Protein AF-A0A2N3Y463-F1 (afdb_monomer)

Secondary structure (DSSP, 8-state):
-PPPP-HHHHHHHHHHHHH--SHHHHHHHHHHHHHHHTSSSSS---SHHHHHHHHHHHHHHHHTT-HHHHHHHHHHHHHHHTSS-HHHHHHHTT------SSSS--

Organism: Saccharopolyspora spinosa (NCBI:txid60894)

Radius of gyration: 14.1 Å; Cα contacts (8 Å, |Δi|>4): 119; chains: 1; bounding box: 31×40×34 Å

Sequence (106 aa):
MTRPADWSLELQLEQVEQEAVHPDVKASIMDAIRYMHSGRSQKRRGGRELVRLLEIARLRASEEVEWHVVRLVQDSLDYLNGSFLKLDFEERYHIHQERYSSDLIT

Structure (mmCIF, N/CA/C/O backbone):
data_AF-A0A2N3Y463-F1
#
_entry.id   AF-A0A2N3Y463-F1
#
loop_
_atom_site.group_PDB
_atom_site.id
_atom_site.type_symbol
_atom_site.label_atom_id
_atom_site.label_alt_id
_atom_site.label_comp_id
_atom_site.label_asym_id
_atom_site.label_entity_id
_atom_site.label_seq_id
_atom_site.pdbx_PDB_ins_code
_atom_site.Cartn_x
_atom_site.Cartn_y
_atom_site.Cartn_z
_atom_site.occupancy
_atom_site.B_iso_or_equiv
_atom_site.auth_seq_id
_atom_site.auth_comp_id
_atom_site.auth_asym_id
_atom_site.auth_atom_id
_atom_site.pdbx_PDB_model_num
ATOM 1 N N . MET A 1 1 ? 7.341 11.569 -8.795 1.00 57.81 1 MET A N 1
ATOM 2 C CA . MET A 1 1 ? 7.186 10.501 -9.811 1.00 57.81 1 MET A CA 1
ATOM 3 C C . MET A 1 1 ? 6.799 9.239 -9.063 1.00 57.81 1 MET A C 1
ATOM 5 O O . MET A 1 1 ? 7.447 8.971 -8.066 1.00 57.81 1 MET A O 1
ATOM 9 N N . THR A 1 2 ? 5.756 8.517 -9.476 1.00 68.31 2 THR A N 1
ATOM 10 C CA . THR A 1 2 ? 5.360 7.258 -8.821 1.00 68.31 2 THR A CA 1
ATOM 11 C C . THR A 1 2 ? 6.046 6.075 -9.498 1.00 68.31 2 THR A C 1
ATOM 13 O O . THR A 1 2 ? 6.115 6.007 -10.728 1.00 68.31 2 THR A O 1
ATOM 16 N N . ARG A 1 3 ? 6.591 5.159 -8.697 1.00 78.44 3 ARG A N 1
ATOM 17 C CA . ARG A 1 3 ? 7.235 3.927 -9.155 1.00 78.44 3 ARG A CA 1
ATOM 18 C C . ARG A 1 3 ? 6.191 3.011 -9.818 1.00 78.44 3 ARG A C 1
ATOM 20 O O . ARG A 1 3 ? 5.029 3.007 -9.402 1.00 78.44 3 ARG A O 1
ATOM 27 N N . PRO A 1 4 ? 6.556 2.232 -10.853 1.00 82.38 4 PRO A N 1
ATOM 28 C CA . PRO A 1 4 ? 5.706 1.135 -11.301 1.00 82.38 4 PRO A CA 1
ATOM 29 C C . PRO A 1 4 ? 5.510 0.118 -10.172 1.00 82.38 4 PRO A C 1
ATOM 31 O O . PRO A 1 4 ? 6.420 -0.117 -9.379 1.00 82.38 4 PRO A O 1
ATOM 34 N N . ALA A 1 5 ? 4.331 -0.499 -10.135 1.00 88.06 5 ALA A N 1
ATOM 35 C CA . ALA A 1 5 ? 4.074 -1.617 -9.243 1.00 88.06 5 ALA A CA 1
ATOM 36 C C . ALA A 1 5 ? 4.959 -2.811 -9.630 1.00 88.06 5 ALA A C 1
ATOM 38 O O . ALA A 1 5 ? 5.251 -3.025 -10.811 1.00 88.06 5 ALA A O 1
ATOM 39 N N . ASP A 1 6 ? 5.380 -3.592 -8.643 1.00 90.25 6 ASP A N 1
ATOM 40 C CA . ASP A 1 6 ? 6.208 -4.773 -8.842 1.00 90.25 6 ASP A CA 1
ATOM 41 C C . ASP A 1 6 ? 5.784 -5.925 -7.925 1.00 90.25 6 ASP A C 1
ATOM 43 O O . ASP A 1 6 ? 4.813 -5.824 -7.180 1.00 90.25 6 ASP A O 1
ATOM 47 N N . TRP A 1 7 ? 6.471 -7.058 -8.069 1.00 90.06 7 TRP A N 1
ATOM 48 C CA . TRP A 1 7 ? 6.168 -8.289 -7.339 1.00 90.06 7 TRP A CA 1
ATOM 49 C C . TRP A 1 7 ? 6.267 -8.111 -5.819 1.00 90.06 7 TRP A C 1
ATOM 51 O O . TRP A 1 7 ? 5.439 -8.634 -5.085 1.00 90.06 7 TRP A O 1
ATOM 61 N N . SER A 1 8 ? 7.244 -7.335 -5.350 1.00 91.69 8 SER A N 1
ATOM 62 C CA . SER A 1 8 ? 7.469 -7.109 -3.922 1.00 91.69 8 SER A CA 1
ATOM 63 C C . SER A 1 8 ? 6.285 -6.364 -3.299 1.00 91.69 8 SER A C 1
ATOM 65 O O . SER A 1 8 ? 5.790 -6.765 -2.251 1.00 91.69 8 SER A O 1
ATOM 67 N N . LEU A 1 9 ? 5.775 -5.330 -3.978 1.00 94.19 9 LEU A N 1
ATOM 68 C CA . LEU A 1 9 ? 4.565 -4.632 -3.539 1.00 94.19 9 LEU A CA 1
ATOM 69 C C . LEU A 1 9 ? 3.339 -5.555 -3.501 1.00 94.19 9 LEU A C 1
ATOM 71 O O . LEU A 1 9 ? 2.528 -5.443 -2.594 1.00 94.19 9 LEU A O 1
ATOM 75 N N . GLU A 1 10 ? 3.198 -6.453 -4.475 1.00 94.38 10 GLU A N 1
ATOM 76 C CA . GLU A 1 10 ? 2.070 -7.390 -4.510 1.00 94.38 10 GLU A CA 1
ATOM 77 C C . GLU A 1 10 ? 2.062 -8.325 -3.308 1.00 94.38 10 GLU A C 1
ATOM 79 O O . GLU A 1 10 ? 1.068 -8.367 -2.593 1.00 94.38 10 GLU A O 1
ATOM 84 N N . LEU A 1 11 ? 3.183 -9.005 -3.054 1.00 93.62 11 LEU A N 1
ATOM 85 C CA . LEU A 1 11 ? 3.308 -9.921 -1.921 1.00 93.62 11 LEU A CA 1
ATOM 86 C C . LEU A 1 11 ? 3.045 -9.220 -0.590 1.00 93.62 11 LEU A C 1
ATOM 88 O O . LEU A 1 11 ? 2.371 -9.766 0.280 1.00 93.62 11 LEU A O 1
ATOM 92 N N . GLN A 1 12 ? 3.554 -7.995 -0.440 1.00 95.56 12 GLN A N 1
ATOM 93 C CA . GLN A 1 12 ? 3.286 -7.217 0.759 1.00 95.56 12 GLN A CA 1
ATOM 94 C C . GLN A 1 12 ? 1.788 -6.929 0.901 1.00 95.56 12 GLN A C 1
ATOM 96 O O . GLN A 1 12 ? 1.241 -7.141 1.975 1.00 95.56 12 GLN A O 1
ATOM 101 N N . LEU A 1 13 ? 1.104 -6.503 -0.165 1.00 96.81 13 LEU A N 1
ATOM 102 C CA . LEU A 1 13 ? -0.330 -6.205 -0.105 1.00 96.81 13 LEU A CA 1
ATOM 103 C C . LEU A 1 13 ? -1.186 -7.454 0.140 1.00 96.81 13 LEU A C 1
ATOM 105 O O . LEU A 1 13 ? -2.199 -7.357 0.830 1.00 96.81 13 LEU A O 1
ATOM 109 N N . GLU A 1 14 ? -0.782 -8.617 -0.372 1.00 96.19 14 GLU A N 1
ATOM 110 C CA . GLU A 1 14 ? -1.419 -9.900 -0.054 1.00 96.19 14 GLU A CA 1
ATOM 111 C C . GLU A 1 14 ? -1.291 -10.232 1.436 1.00 96.19 14 GLU A C 1
ATOM 113 O O . GLU A 1 14 ? -2.272 -10.629 2.063 1.00 96.19 14 GLU A O 1
ATOM 118 N N . GLN A 1 15 ? -0.120 -10.001 2.035 1.00 95.62 15 GLN A N 1
ATOM 119 C CA . GLN A 1 15 ? 0.058 -10.157 3.478 1.00 95.62 15 GLN A CA 1
ATOM 120 C C . GLN A 1 15 ? -0.805 -9.157 4.267 1.00 95.62 15 GLN A C 1
ATOM 122 O O . GLN A 1 15 ? -1.467 -9.537 5.231 1.00 95.62 15 GLN A O 1
ATOM 127 N N . VAL A 1 16 ? -0.863 -7.893 3.839 1.00 96.94 16 VAL A N 1
ATOM 128 C CA . VAL A 1 16 ? -1.694 -6.870 4.497 1.00 96.94 16 VAL A CA 1
ATOM 129 C C . VAL A 1 16 ? -3.182 -7.223 4.440 1.00 96.94 16 VAL A C 1
ATOM 131 O O . VAL A 1 16 ? -3.901 -6.999 5.411 1.00 96.94 16 VAL A O 1
ATOM 134 N N . GLU A 1 17 ? -3.662 -7.799 3.335 1.00 97.81 17 GLU A N 1
ATOM 135 C CA . GLU A 1 17 ? -5.044 -8.285 3.235 1.00 97.81 17 GLU A CA 1
ATOM 136 C C . GLU A 1 17 ? -5.330 -9.412 4.236 1.00 97.81 17 GLU A C 1
ATOM 138 O O . GLU A 1 17 ? -6.392 -9.417 4.868 1.00 97.81 17 GLU A O 1
ATOM 143 N N . GLN A 1 18 ? -4.380 -10.330 4.431 1.00 96.56 18 GLN A N 1
ATOM 144 C CA . GLN A 1 18 ? -4.509 -11.415 5.406 1.00 96.56 18 GLN A CA 1
ATOM 145 C C . GLN A 1 18 ? -4.575 -10.892 6.844 1.00 96.56 18 GLN A C 1
ATOM 147 O O . GLN A 1 18 ? -5.339 -11.427 7.649 1.00 96.56 18 GLN A O 1
ATOM 152 N N . GLU A 1 19 ? -3.815 -9.841 7.151 1.00 96.12 19 GLU A N 1
ATOM 153 C CA . GLU A 1 19 ? -3.778 -9.209 8.473 1.00 96.12 19 GLU A CA 1
ATOM 154 C C . GLU A 1 19 ? -4.991 -8.318 8.763 1.00 96.12 19 GLU A C 1
ATOM 156 O O . GLU A 1 19 ? -5.349 -8.138 9.928 1.00 96.12 19 GLU A O 1
ATOM 161 N N . ALA A 1 20 ? -5.644 -7.786 7.727 1.00 97.75 20 ALA A N 1
ATOM 162 C CA . ALA A 1 20 ? -6.854 -6.995 7.891 1.00 97.75 20 ALA A CA 1
ATOM 163 C C . ALA A 1 20 ? -7.993 -7.845 8.470 1.00 97.75 20 ALA A C 1
ATOM 165 O O . ALA A 1 20 ? -8.243 -8.968 8.023 1.00 97.75 20 ALA A O 1
ATOM 166 N N . VAL A 1 21 ? -8.713 -7.306 9.452 1.00 97.75 21 VAL A N 1
ATOM 167 C CA . VAL A 1 21 ? -9.814 -8.003 10.135 1.00 97.75 21 VAL A CA 1
ATOM 168 C C . VAL A 1 21 ? -11.162 -7.597 9.549 1.00 97.75 21 VAL A C 1
ATOM 170 O O . VAL A 1 21 ? -12.021 -8.455 9.323 1.00 97.75 21 VAL A O 1
ATOM 173 N N . HIS A 1 22 ? -11.360 -6.306 9.281 1.00 98.31 22 HIS A N 1
ATOM 174 C CA . HIS A 1 22 ? -12.634 -5.781 8.819 1.00 98.31 22 HIS A CA 1
ATOM 175 C C . HIS A 1 22 ? -12.852 -6.082 7.323 1.00 98.31 22 HIS A C 1
ATOM 177 O O . HIS A 1 22 ? -11.967 -5.821 6.497 1.00 98.31 22 HIS A O 1
ATOM 183 N N . PRO A 1 23 ? -14.036 -6.589 6.923 1.00 97.88 23 PRO A N 1
ATOM 184 C CA . PRO A 1 23 ? -14.317 -6.949 5.531 1.00 97.88 23 PRO A CA 1
ATOM 185 C C . PRO A 1 23 ? -14.130 -5.800 4.534 1.00 97.88 23 PRO A C 1
ATOM 187 O O . PRO A 1 23 ? -13.626 -6.025 3.435 1.00 97.88 23 PRO A O 1
ATOM 190 N N . ASP A 1 24 ? -14.486 -4.570 4.912 1.00 97.56 24 ASP A N 1
ATOM 191 C CA . ASP A 1 24 ? -14.349 -3.413 4.017 1.00 97.56 24 ASP A CA 1
ATOM 192 C C . ASP A 1 24 ? -12.884 -3.003 3.821 1.00 97.56 24 ASP A C 1
ATOM 194 O O . ASP A 1 24 ? -12.493 -2.573 2.732 1.00 97.56 24 ASP A O 1
ATOM 198 N N . VAL A 1 25 ? -12.049 -3.193 4.848 1.00 98.44 25 VAL A N 1
ATOM 199 C CA . VAL A 1 25 ? -10.604 -2.964 4.759 1.00 98.44 25 VAL A CA 1
ATOM 200 C C . VAL A 1 25 ? -9.995 -4.001 3.816 1.00 98.44 25 VAL A C 1
ATOM 202 O O . VAL A 1 25 ? -9.346 -3.620 2.839 1.00 98.44 25 VAL A O 1
ATOM 205 N N . LYS A 1 26 ? -10.314 -5.290 4.001 1.00 98.56 26 LYS A N 1
ATOM 206 C CA . LYS A 1 26 ? -9.917 -6.370 3.078 1.00 98.56 26 LYS A CA 1
ATOM 207 C C . LYS A 1 26 ? -10.331 -6.088 1.634 1.00 98.56 26 LYS A C 1
ATOM 209 O O . LYS A 1 26 ? -9.508 -6.173 0.724 1.00 98.56 26 LYS A O 1
ATOM 214 N N . ALA A 1 27 ? -11.594 -5.715 1.416 1.00 98.31 27 ALA A N 1
ATOM 215 C CA . ALA A 1 27 ? -12.119 -5.422 0.084 1.00 98.31 27 ALA A CA 1
ATOM 216 C C . ALA A 1 27 ? -11.348 -4.276 -0.589 1.00 98.31 27 ALA A C 1
ATOM 218 O O . ALA A 1 27 ? -10.973 -4.384 -1.756 1.00 98.31 27 ALA A O 1
ATOM 219 N N . SER A 1 28 ? -11.043 -3.214 0.160 1.00 98.38 28 SER A N 1
ATOM 220 C CA . SER A 1 28 ? -10.290 -2.074 -0.366 1.00 98.38 28 SER A CA 1
ATOM 221 C C . SER A 1 28 ? -8.838 -2.416 -0.740 1.00 98.38 28 SER A C 1
ATOM 223 O O . SER A 1 28 ? -8.341 -1.937 -1.761 1.00 98.38 28 SER A O 1
ATOM 225 N N . ILE A 1 29 ? -8.170 -3.289 0.025 1.00 98.50 29 ILE A N 1
ATOM 226 C CA . ILE A 1 29 ? -6.826 -3.795 -0.304 1.00 98.50 29 ILE A CA 1
ATOM 227 C C . ILE A 1 29 ? -6.893 -4.696 -1.546 1.00 98.50 29 ILE A C 1
ATOM 229 O O . ILE A 1 29 ? -6.096 -4.548 -2.475 1.00 98.50 29 ILE A O 1
ATOM 233 N N . MET A 1 30 ? -7.894 -5.578 -1.612 1.00 98.25 30 MET A N 1
ATOM 234 C CA . MET A 1 30 ? -8.128 -6.468 -2.750 1.00 98.25 30 MET A CA 1
ATOM 235 C C . MET A 1 30 ? -8.373 -5.697 -4.055 1.00 98.25 30 MET A C 1
ATOM 237 O O . MET A 1 30 ? -7.914 -6.116 -5.119 1.00 98.25 30 MET A O 1
ATOM 241 N N . ASP A 1 31 ? -9.051 -4.551 -4.004 1.00 98.31 31 ASP A N 1
ATOM 242 C CA . ASP A 1 31 ? -9.243 -3.695 -5.177 1.00 98.31 31 ASP A CA 1
ATOM 243 C C . ASP A 1 31 ? -7.917 -3.124 -5.708 1.00 98.31 31 ASP A C 1
ATOM 245 O O . ASP A 1 31 ? -7.721 -3.056 -6.927 1.00 98.31 31 ASP A O 1
ATOM 249 N N . ALA A 1 32 ? -6.968 -2.785 -4.827 1.00 97.75 32 ALA A N 1
ATOM 250 C CA . ALA A 1 32 ? -5.621 -2.375 -5.229 1.00 97.75 32 ALA A CA 1
ATOM 251 C C . ALA A 1 32 ? -4.851 -3.526 -5.906 1.00 97.75 32 ALA A C 1
ATOM 253 O O . ALA A 1 32 ? -4.265 -3.324 -6.976 1.00 97.75 32 ALA A O 1
ATOM 254 N N . ILE A 1 33 ? -4.918 -4.740 -5.347 1.00 97.00 33 ILE A N 1
ATOM 255 C CA . ILE A 1 33 ? -4.298 -5.949 -5.921 1.00 97.00 33 ILE A CA 1
ATOM 256 C C . ILE A 1 33 ? -4.893 -6.254 -7.306 1.00 97.00 33 ILE A C 1
ATOM 258 O O . ILE A 1 33 ? -4.170 -6.383 -8.297 1.00 97.00 33 ILE A O 1
ATOM 262 N N . ARG A 1 34 ? -6.225 -6.260 -7.430 1.00 96.44 34 ARG A N 1
ATOM 263 C CA . ARG A 1 34 ? -6.914 -6.459 -8.718 1.00 96.44 34 ARG A CA 1
ATOM 264 C C . ARG A 1 34 ? -6.535 -5.398 -9.742 1.00 96.44 34 ARG A C 1
ATOM 266 O O . ARG A 1 34 ? -6.345 -5.711 -10.919 1.00 96.44 34 ARG A O 1
ATOM 273 N N . TYR A 1 35 ? -6.405 -4.141 -9.318 1.00 95.62 35 TYR A N 1
ATOM 274 C CA . TYR A 1 35 ? -5.933 -3.083 -10.202 1.00 95.62 35 TYR A CA 1
ATOM 275 C C . TYR A 1 35 ? -4.520 -3.381 -10.713 1.00 95.62 35 TYR A C 1
ATOM 277 O O . TYR A 1 35 ? -4.297 -3.255 -11.922 1.00 95.62 35 TYR A O 1
ATOM 285 N N . MET A 1 36 ? -3.599 -3.828 -9.850 1.00 94.06 36 MET A N 1
ATOM 286 C CA . MET A 1 36 ? -2.246 -4.233 -10.251 1.00 94.06 36 MET A CA 1
ATOM 287 C C . MET A 1 36 ? 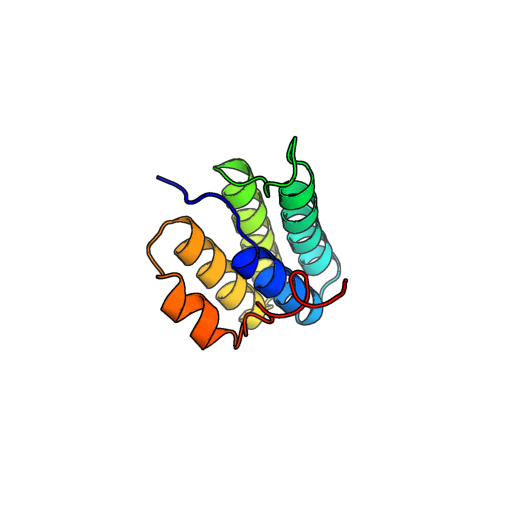-2.265 -5.344 -11.303 1.00 94.06 36 MET A C 1
ATOM 289 O O . MET A 1 36 ? -1.514 -5.271 -12.279 1.00 94.06 36 MET A O 1
ATOM 293 N N . HIS A 1 37 ? -3.163 -6.320 -11.172 1.00 93.00 37 HIS A N 1
ATOM 294 C CA . HIS A 1 37 ? -3.321 -7.408 -12.145 1.00 93.00 37 HIS A CA 1
ATOM 295 C C . HIS A 1 37 ? -4.043 -7.003 -13.436 1.00 93.00 37 HIS A C 1
ATOM 297 O O . HIS A 1 37 ? -3.893 -7.668 -14.455 1.00 93.00 37 HIS A O 1
ATOM 303 N N . SER A 1 38 ? -4.768 -5.880 -13.454 1.00 90.50 38 SER A N 1
ATOM 304 C CA . SER A 1 38 ? -5.506 -5.399 -14.639 1.00 90.50 38 SER A CA 1
ATOM 305 C C . SER A 1 38 ? -4.628 -4.834 -15.774 1.00 90.50 38 SER A C 1
ATOM 307 O O . SER A 1 38 ? -5.140 -4.289 -16.759 1.00 90.50 38 SER A O 1
ATOM 309 N N . GLY A 1 39 ? -3.301 -4.891 -15.639 1.00 80.00 39 GLY A N 1
ATOM 310 C CA . GLY A 1 39 ? -2.353 -4.396 -16.636 1.00 80.00 39 GLY A CA 1
ATOM 311 C C . GLY A 1 39 ? -2.430 -5.152 -17.967 1.00 80.00 39 GLY A C 1
ATOM 312 O O . GLY A 1 39 ? -2.622 -6.362 -18.014 1.00 80.00 39 GLY A O 1
ATOM 313 N N . ARG A 1 40 ? -2.246 -4.442 -19.090 1.00 69.88 40 ARG A N 1
ATOM 314 C CA . ARG A 1 40 ? -2.027 -5.086 -20.396 1.00 69.88 40 ARG A CA 1
ATOM 315 C C . ARG A 1 40 ? -0.561 -5.542 -20.457 1.00 69.88 40 ARG A C 1
ATOM 317 O O . ARG A 1 40 ? 0.324 -4.690 -20.413 1.00 69.88 40 ARG A O 1
ATOM 324 N N . SER A 1 41 ? -0.318 -6.850 -20.599 1.00 67.88 41 SER A N 1
ATOM 325 C CA . SER A 1 41 ? 0.978 -7.576 -20.526 1.00 67.88 41 SER A CA 1
ATOM 326 C C . SER A 1 41 ? 1.343 -8.122 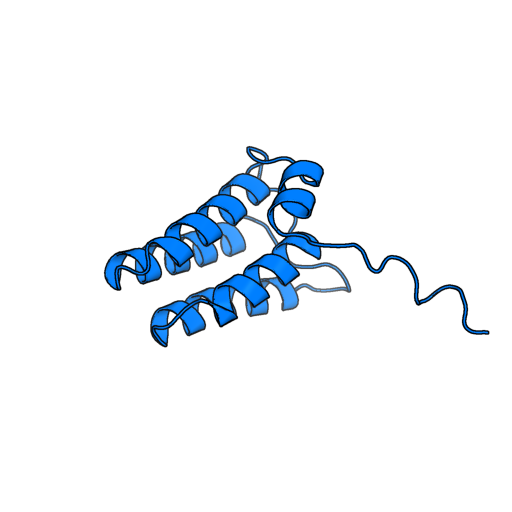-19.137 1.00 67.88 41 SER A C 1
ATOM 328 O O . SER A 1 41 ? 0.716 -7.778 -18.147 1.00 67.88 41 SER A O 1
ATOM 330 N N . GLN A 1 42 ? 2.396 -8.946 -19.072 1.00 67.75 42 GLN A N 1
ATOM 331 C CA . GLN A 1 42 ? 2.990 -9.553 -17.863 1.00 67.75 42 GLN A CA 1
ATOM 332 C C . GLN A 1 42 ? 3.523 -8.532 -16.823 1.00 67.75 42 GLN A C 1
ATOM 334 O O . GLN A 1 42 ? 4.282 -8.883 -15.922 1.00 67.75 42 GLN A O 1
ATOM 339 N N . LYS A 1 43 ? 3.188 -7.243 -16.957 1.00 79.31 43 LYS A N 1
ATOM 340 C CA . LYS A 1 43 ? 3.633 -6.163 -16.073 1.00 79.31 43 LYS A CA 1
ATOM 341 C C . LYS A 1 43 ? 2.480 -5.695 -15.193 1.00 79.31 43 LYS A C 1
ATOM 343 O O . LYS A 1 43 ? 1.415 -5.337 -15.693 1.00 79.31 43 LYS A O 1
ATOM 348 N N . ARG A 1 44 ? 2.744 -5.620 -13.889 1.00 83.62 44 ARG A N 1
ATOM 349 C CA . ARG A 1 44 ? 1.823 -5.068 -12.892 1.00 83.62 44 ARG A CA 1
ATOM 350 C C . ARG A 1 44 ? 1.522 -3.604 -13.181 1.00 83.62 44 ARG A C 1
ATOM 352 O O . ARG A 1 44 ? 2.416 -2.807 -13.479 1.00 83.62 44 ARG A O 1
ATOM 359 N N . ARG A 1 45 ? 0.248 -3.242 -13.083 1.00 89.38 45 ARG A N 1
ATOM 360 C CA . ARG A 1 45 ? -0.228 -1.879 -13.283 1.00 89.38 45 ARG A CA 1
ATOM 361 C C . ARG A 1 45 ? 0.030 -1.050 -12.028 1.00 89.38 45 ARG A C 1
ATOM 363 O O . ARG A 1 45 ? -0.414 -1.392 -10.943 1.00 89.38 45 ARG A O 1
ATOM 370 N N . GLY A 1 46 ? 0.728 0.067 -12.194 1.00 90.44 46 GLY A N 1
ATOM 371 C CA . GLY A 1 46 ? 0.960 1.037 -11.124 1.00 90.44 46 GLY A CA 1
ATOM 372 C C . GLY A 1 46 ? 0.356 2.402 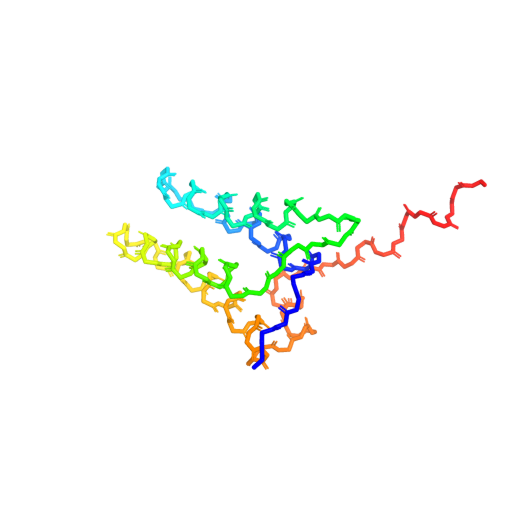-11.436 1.00 90.44 46 GLY A C 1
ATOM 373 O O . GLY A 1 46 ? -0.672 2.525 -12.113 1.00 90.44 46 GLY A O 1
ATOM 374 N N . GLY A 1 47 ? 1.052 3.442 -10.981 1.00 91.31 47 GLY A N 1
ATOM 375 C CA . GLY A 1 47 ? 0.715 4.833 -11.261 1.00 91.31 47 GLY A CA 1
ATOM 376 C C . GLY A 1 47 ? -0.294 5.427 -10.280 1.00 91.31 47 GLY A C 1
ATOM 377 O O . GLY A 1 47 ? -0.590 4.857 -9.235 1.00 91.31 47 GLY A O 1
ATOM 378 N N . ARG A 1 48 ? -0.811 6.613 -10.626 1.00 92.69 48 ARG A N 1
ATOM 379 C CA . ARG A 1 48 ? -1.658 7.427 -9.734 1.00 92.69 48 ARG A CA 1
ATOM 380 C C . ARG A 1 48 ? -2.913 6.711 -9.243 1.00 92.69 48 ARG A C 1
ATOM 382 O O . ARG A 1 48 ? -3.319 6.941 -8.117 1.00 92.69 48 ARG A O 1
ATOM 389 N N . GLU A 1 49 ? -3.505 5.852 -10.066 1.00 94.69 49 GLU A N 1
ATOM 390 C CA . GLU A 1 49 ? -4.713 5.133 -9.657 1.00 94.69 49 GLU A CA 1
ATOM 391 C C . GLU A 1 49 ? -4.418 4.062 -8.601 1.00 94.69 49 GLU A C 1
ATOM 393 O O . GLU A 1 49 ? -5.196 3.921 -7.669 1.00 94.69 49 GLU A O 1
ATOM 398 N N . LEU A 1 50 ? -3.262 3.386 -8.663 1.00 95.88 50 LEU A N 1
ATOM 399 C CA . LEU A 1 50 ? -2.851 2.485 -7.580 1.00 95.88 50 LEU A CA 1
ATOM 400 C C . LEU A 1 50 ? -2.643 3.258 -6.274 1.00 95.88 50 LEU A C 1
ATOM 402 O O . LEU A 1 50 ? -3.118 2.831 -5.229 1.00 95.88 50 LEU A O 1
ATOM 406 N N . VAL A 1 51 ? -1.985 4.419 -6.344 1.00 96.62 51 VAL A N 1
ATOM 407 C CA . VAL A 1 51 ? -1.809 5.301 -5.177 1.00 96.62 51 VAL A CA 1
ATOM 408 C C . VAL A 1 51 ? -3.165 5.696 -4.590 1.00 96.62 51 VAL A C 1
ATOM 410 O O . VAL A 1 51 ? -3.368 5.536 -3.394 1.00 96.62 51 VAL A O 1
ATOM 413 N N . ARG A 1 52 ? -4.121 6.111 -5.431 1.00 97.25 52 ARG A N 1
ATOM 414 C CA . ARG A 1 52 ? -5.481 6.468 -5.002 1.00 97.25 52 ARG A CA 1
ATOM 415 C C . ARG A 1 52 ? -6.196 5.308 -4.299 1.00 97.25 52 ARG A C 1
ATOM 417 O O . ARG A 1 52 ? -6.850 5.521 -3.283 1.00 97.25 52 ARG A O 1
ATOM 424 N N . LEU A 1 53 ? -6.089 4.089 -4.830 1.00 98.38 53 LEU A N 1
ATOM 425 C CA . LEU A 1 53 ? -6.696 2.900 -4.221 1.00 98.38 53 LEU A CA 1
ATOM 426 C C . LEU A 1 53 ? -6.075 2.586 -2.853 1.00 98.38 53 LEU A C 1
ATOM 428 O O . LEU A 1 53 ? -6.801 2.295 -1.906 1.00 98.38 53 LEU A O 1
ATOM 432 N N . LEU A 1 54 ? -4.756 2.722 -2.716 1.00 98.19 54 LEU A N 1
ATOM 433 C CA . LEU A 1 54 ? -4.065 2.529 -1.439 1.00 98.19 54 LEU A CA 1
ATOM 434 C C . LEU A 1 54 ? -4.376 3.637 -0.421 1.00 98.19 54 LEU A C 1
ATOM 436 O O . LEU A 1 54 ? -4.505 3.358 0.767 1.00 98.19 54 LEU A O 1
ATOM 440 N N . GLU A 1 55 ? -4.565 4.883 -0.859 1.00 98.38 55 GLU A N 1
ATOM 441 C CA . GLU A 1 55 ? -5.048 5.966 0.010 1.00 98.38 55 GLU A CA 1
ATOM 442 C C . GLU A 1 55 ? -6.454 5.674 0.551 1.00 98.38 55 GLU A C 1
ATOM 444 O O . GLU A 1 55 ? -6.711 5.899 1.734 1.00 98.38 55 GLU A O 1
ATOM 449 N N . ILE A 1 56 ? -7.340 5.121 -0.286 1.00 98.56 56 ILE A N 1
ATOM 450 C CA . ILE A 1 56 ? -8.674 4.672 0.136 1.00 98.56 56 ILE A CA 1
ATOM 451 C C . ILE A 1 56 ? -8.560 3.530 1.144 1.00 98.56 56 ILE A C 1
ATOM 453 O O . ILE A 1 56 ? -9.191 3.600 2.195 1.00 98.56 56 ILE A O 1
ATOM 457 N N . ALA A 1 57 ? -7.740 2.515 0.865 1.00 98.50 57 ALA A N 1
ATOM 458 C CA . ALA A 1 57 ? -7.550 1.394 1.782 1.00 98.50 57 ALA A CA 1
ATOM 459 C C . ALA A 1 57 ? -7.017 1.849 3.148 1.00 98.50 57 ALA A C 1
ATOM 461 O O . ALA A 1 57 ? -7.519 1.437 4.193 1.00 98.50 57 ALA A O 1
ATOM 462 N N . ARG A 1 58 ? -6.061 2.784 3.151 1.00 98.56 58 ARG A N 1
ATOM 463 C CA . ARG A 1 58 ? -5.531 3.391 4.376 1.00 98.56 58 ARG A CA 1
ATOM 464 C C . ARG A 1 58 ? -6.595 4.178 5.143 1.00 98.56 58 ARG A C 1
ATOM 466 O O . ARG A 1 58 ? -6.627 4.104 6.369 1.00 98.56 58 ARG A O 1
ATOM 473 N N . LEU A 1 59 ? -7.447 4.933 4.445 1.00 98.50 59 LEU A N 1
ATOM 474 C CA . LEU A 1 59 ? -8.557 5.652 5.071 1.00 98.50 59 LEU A CA 1
ATOM 475 C C . LEU A 1 59 ? -9.538 4.675 5.729 1.00 98.50 59 LEU A C 1
ATOM 477 O O . LEU A 1 59 ? -9.846 4.852 6.902 1.00 98.50 59 LEU A O 1
ATOM 481 N N . ARG A 1 60 ? -9.953 3.614 5.023 1.00 98.31 60 ARG A N 1
ATOM 482 C CA . ARG A 1 60 ? -10.842 2.578 5.577 1.00 98.31 60 ARG A CA 1
ATOM 483 C C . ARG A 1 60 ? -10.248 1.905 6.809 1.00 98.31 60 ARG A C 1
ATOM 485 O O . ARG A 1 60 ? -10.919 1.804 7.827 1.00 98.31 60 ARG A O 1
ATOM 492 N N . ALA A 1 61 ? -8.972 1.524 6.756 1.00 98.31 61 ALA A N 1
ATOM 493 C CA . ALA A 1 61 ? -8.285 0.950 7.911 1.00 98.31 61 ALA A CA 1
ATOM 494 C C . ALA A 1 61 ? -8.248 1.919 9.107 1.00 98.31 61 ALA A C 1
ATOM 496 O O . ALA A 1 61 ? -8.362 1.494 10.252 1.00 98.31 61 ALA A O 1
ATOM 497 N N . SER A 1 62 ? -8.116 3.227 8.857 1.00 98.25 62 SER A N 1
ATOM 498 C CA . SER A 1 62 ? -8.164 4.243 9.913 1.00 98.25 62 SER A CA 1
ATOM 499 C C . SER A 1 62 ? -9.562 4.424 10.504 1.00 98.25 62 SER A C 1
ATOM 501 O O . SER A 1 62 ? -9.661 4.684 11.700 1.00 98.25 62 SER A O 1
ATOM 503 N N . GLU A 1 63 ? -10.615 4.344 9.689 1.00 98.31 63 GLU A N 1
ATOM 504 C CA . GLU A 1 63 ? -12.011 4.432 10.143 1.00 98.31 63 GLU A CA 1
ATOM 505 C C . GLU A 1 63 ? -12.362 3.249 11.060 1.00 98.31 63 GLU A C 1
ATOM 507 O O . GLU A 1 63 ? -12.992 3.446 12.096 1.00 98.31 63 GLU A O 1
ATOM 512 N N . GLU A 1 64 ? -11.851 2.059 10.737 1.00 98.12 64 GLU A N 1
ATOM 513 C CA . GLU A 1 64 ? -12.053 0.819 11.501 1.00 98.12 64 GLU A CA 1
ATOM 514 C C . GLU A 1 64 ? -10.998 0.579 12.598 1.00 98.12 64 GLU A C 1
ATOM 516 O O . GLU A 1 64 ? -10.974 -0.469 13.241 1.00 98.12 64 GLU A O 1
ATOM 521 N N . VAL A 1 65 ? -10.128 1.563 12.861 1.00 97.38 65 VAL A N 1
ATOM 522 C CA . VAL A 1 65 ? -9.132 1.529 13.953 1.00 97.38 65 VAL A CA 1
ATOM 523 C C . VAL A 1 65 ? -8.100 0.386 13.798 1.00 97.38 65 VAL A C 1
ATOM 525 O O . VAL A 1 65 ? -7.426 -0.016 14.748 1.00 97.38 65 VAL A O 1
ATOM 528 N N . GLU A 1 66 ? -7.890 -0.101 12.573 1.00 97.94 66 GLU A N 1
ATOM 529 C CA . GLU A 1 66 ? -6.879 -1.106 12.226 1.00 97.94 66 GLU A CA 1
ATOM 530 C C . GLU A 1 66 ? -5.498 -0.458 12.028 1.00 97.94 66 GLU A C 1
ATOM 532 O O . GLU A 1 66 ? -4.912 -0.458 10.944 1.00 97.94 66 GLU A O 1
ATOM 537 N N . TRP A 1 67 ? -4.947 0.130 13.096 1.00 97.38 67 TRP A N 1
ATOM 538 C CA . TRP A 1 67 ? -3.713 0.928 13.032 1.00 97.38 67 TRP A CA 1
ATOM 539 C C . TRP A 1 67 ? -2.498 0.177 12.485 1.00 97.38 67 TRP A C 1
ATOM 541 O O . TRP A 1 67 ? -1.624 0.786 11.862 1.00 97.38 67 TRP A O 1
ATOM 551 N N . HIS A 1 68 ? -2.439 -1.138 12.703 1.00 97.19 68 HIS A N 1
ATOM 552 C CA . HIS A 1 68 ? -1.397 -1.971 12.119 1.00 97.19 68 HIS A 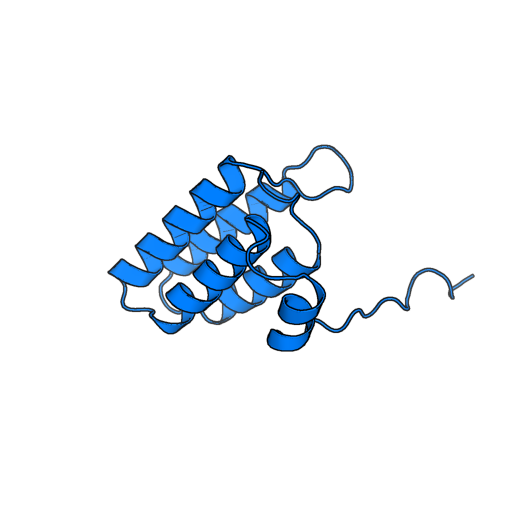CA 1
ATOM 553 C C . HIS A 1 68 ? -1.466 -1.941 10.587 1.00 97.19 68 HIS A C 1
ATOM 555 O O . HIS A 1 68 ? -0.489 -1.572 9.937 1.00 97.19 68 HIS A O 1
ATOM 561 N N . VAL A 1 69 ? -2.652 -2.184 10.025 1.00 97.81 69 VAL A N 1
ATOM 562 C CA . VAL A 1 69 ? -2.918 -2.133 8.583 1.00 97.81 69 VAL A CA 1
ATOM 563 C C . VAL A 1 69 ? -2.664 -0.733 8.023 1.00 97.81 69 VAL A C 1
ATOM 565 O O . VAL A 1 69 ? -2.005 -0.600 6.994 1.00 97.81 69 VAL A O 1
ATOM 568 N N . VAL A 1 70 ? -3.081 0.330 8.725 1.00 98.44 70 VAL A N 1
ATOM 569 C CA . VAL A 1 70 ? -2.780 1.723 8.332 1.00 98.44 70 VAL A CA 1
ATOM 570 C C . VAL A 1 70 ? -1.279 1.923 8.115 1.00 98.44 70 VAL A C 1
ATOM 572 O O . VAL A 1 70 ? -0.874 2.533 7.120 1.00 98.44 70 VAL A O 1
ATOM 575 N N . ARG A 1 71 ? -0.445 1.413 9.032 1.00 97.50 71 ARG A N 1
ATOM 576 C CA . ARG A 1 71 ? 1.011 1.546 8.934 1.00 97.50 71 ARG A CA 1
ATOM 577 C C . ARG A 1 71 ? 1.569 0.768 7.745 1.00 97.50 71 ARG A C 1
ATOM 579 O O . ARG A 1 71 ? 2.394 1.316 7.019 1.00 97.50 71 ARG A O 1
ATOM 586 N N . LEU A 1 72 ? 1.101 -0.457 7.528 1.00 97.25 72 LEU A N 1
ATOM 587 C CA . LEU A 1 72 ? 1.565 -1.310 6.434 1.00 97.25 72 LEU A CA 1
ATOM 588 C C . LEU A 1 72 ? 1.176 -0.765 5.056 1.00 97.25 72 LEU A C 1
ATOM 590 O O . LEU A 1 72 ? 1.989 -0.785 4.134 1.00 97.25 72 LEU A O 1
ATOM 594 N N . VAL A 1 73 ? -0.036 -0.221 4.916 1.00 97.62 73 VAL A N 1
ATOM 595 C CA . VAL A 1 73 ? -0.464 0.447 3.677 1.00 97.62 73 VAL A CA 1
ATOM 596 C C . VAL A 1 73 ? 0.333 1.737 3.453 1.00 97.62 73 VAL A C 1
ATOM 598 O O . VAL A 1 73 ? 0.696 2.045 2.317 1.00 97.62 73 VAL A O 1
ATOM 601 N N . GLN A 1 74 ? 0.665 2.479 4.518 1.00 97.31 74 GLN A N 1
ATOM 602 C CA . GLN A 1 74 ? 1.536 3.654 4.416 1.00 97.31 74 GLN A CA 1
ATOM 603 C C . GLN A 1 74 ? 2.937 3.291 3.909 1.00 97.31 74 GLN A C 1
ATOM 605 O O . GLN A 1 74 ? 3.448 3.976 3.029 1.00 97.31 74 GLN A O 1
ATOM 610 N N . ASP A 1 75 ? 3.539 2.211 4.407 1.00 95.50 75 ASP A N 1
ATOM 611 C CA . ASP A 1 75 ? 4.859 1.768 3.942 1.00 95.50 75 ASP A CA 1
ATOM 612 C C . ASP A 1 75 ? 4.840 1.413 2.434 1.00 95.50 75 ASP A C 1
ATOM 614 O O . ASP A 1 75 ? 5.786 1.720 1.705 1.00 95.50 75 ASP A O 1
ATOM 618 N N . SER A 1 76 ? 3.728 0.867 1.930 1.00 95.81 76 SER A N 1
ATOM 619 C CA . SER A 1 76 ? 3.507 0.629 0.494 1.00 95.81 76 SER A CA 1
ATOM 620 C C . SER A 1 76 ? 3.345 1.909 -0.333 1.00 95.81 76 SER A C 1
ATOM 622 O O . SER A 1 76 ? 3.856 2.000 -1.455 1.00 95.81 76 SER A O 1
ATOM 624 N N . LEU A 1 77 ? 2.691 2.936 0.216 1.00 96.00 77 LEU A N 1
ATOM 625 C CA . LEU A 1 77 ? 2.636 4.269 -0.395 1.00 96.00 77 LEU A CA 1
ATOM 626 C C . LEU A 1 77 ? 4.026 4.922 -0.445 1.00 96.00 77 LEU A C 1
ATOM 628 O O . LEU A 1 77 ? 4.410 5.475 -1.478 1.00 96.00 77 LEU A O 1
ATOM 632 N N . ASP A 1 78 ? 4.799 4.822 0.636 1.00 93.50 78 ASP A N 1
ATOM 633 C CA . ASP A 1 78 ? 6.160 5.360 0.720 1.00 93.50 78 ASP A CA 1
ATOM 634 C 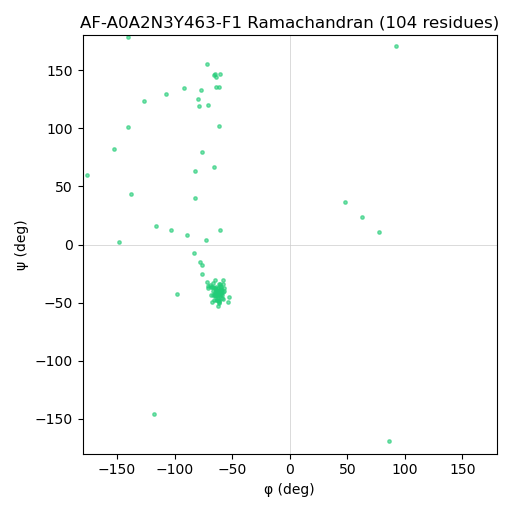C . ASP A 1 78 ? 7.094 4.657 -0.279 1.00 93.50 78 ASP A C 1
ATOM 636 O O . ASP A 1 78 ? 7.892 5.311 -0.961 1.00 93.50 78 ASP A O 1
ATOM 640 N N . TYR A 1 79 ? 6.933 3.341 -0.449 1.00 92.88 79 TYR A N 1
ATOM 641 C CA . TYR A 1 79 ? 7.636 2.556 -1.463 1.00 92.88 79 TYR A 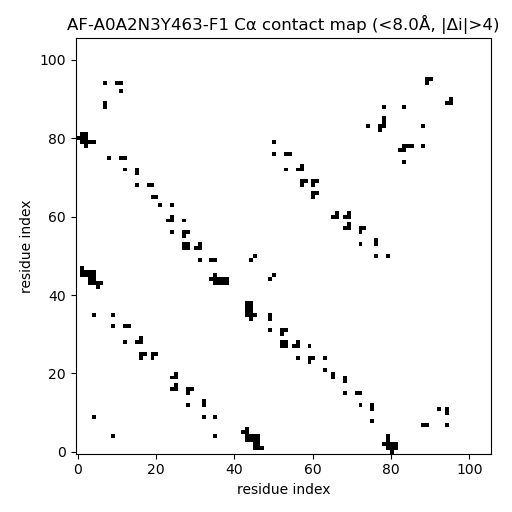CA 1
ATOM 642 C C . TYR A 1 79 ? 7.315 3.020 -2.892 1.00 92.88 79 TYR A C 1
ATOM 644 O O . TYR A 1 79 ? 8.219 3.264 -3.700 1.00 92.88 79 TYR A O 1
ATOM 652 N N . LEU A 1 80 ? 6.031 3.214 -3.208 1.00 92.31 80 LEU A N 1
ATOM 653 C CA . LEU A 1 80 ? 5.596 3.715 -4.516 1.00 92.31 80 LEU A CA 1
ATOM 654 C C . LEU A 1 80 ? 6.060 5.149 -4.792 1.00 92.31 80 LEU A C 1
ATOM 656 O O . LEU A 1 80 ? 6.301 5.503 -5.949 1.00 92.31 80 LEU A O 1
ATOM 660 N N . ASN A 1 81 ? 6.204 5.975 -3.759 1.00 89.62 81 ASN A N 1
ATOM 661 C CA . ASN A 1 81 ? 6.692 7.347 -3.888 1.00 89.62 81 ASN A CA 1
ATOM 662 C C . ASN A 1 81 ? 8.225 7.446 -3.940 1.00 89.62 81 ASN A C 1
ATOM 664 O O . ASN A 1 81 ? 8.756 8.518 -4.232 1.00 89.62 81 ASN A O 1
ATOM 668 N N . GLY A 1 82 ? 8.937 6.337 -3.713 1.00 86.56 82 GLY A N 1
ATOM 669 C CA . GLY A 1 82 ? 10.399 6.298 -3.675 1.00 86.56 82 GLY A CA 1
ATOM 670 C C . GLY A 1 82 ? 10.998 6.842 -2.376 1.00 86.56 82 GLY A C 1
ATOM 671 O O . GLY A 1 82 ? 12.209 7.032 -2.306 1.00 86.56 82 GLY A O 1
ATOM 672 N N . SER A 1 83 ? 10.170 7.079 -1.355 1.00 85.69 83 SER A N 1
ATOM 673 C CA . SER A 1 83 ? 10.602 7.441 -0.000 1.00 85.69 83 SER A CA 1
ATOM 674 C C . SER A 1 83 ? 11.105 6.233 0.788 1.00 85.69 83 SER A C 1
ATOM 676 O O . SER A 1 83 ? 11.771 6.406 1.804 1.00 85.69 83 SER A O 1
ATOM 678 N N . PHE A 1 84 ? 10.814 5.022 0.307 1.00 81.75 84 PHE A N 1
ATOM 679 C CA . PHE A 1 84 ? 11.292 3.774 0.880 1.00 81.75 84 PHE A CA 1
ATOM 680 C C . PHE A 1 84 ? 11.972 2.930 -0.205 1.00 81.75 84 PHE A C 1
ATOM 682 O O . PHE A 1 84 ? 11.405 2.693 -1.279 1.00 81.75 84 PHE A O 1
ATOM 689 N N . LEU A 1 85 ? 13.234 2.551 0.021 1.00 83.69 85 LEU A N 1
ATOM 690 C CA . LEU A 1 85 ? 14.022 1.821 -0.971 1.00 83.69 85 LEU A CA 1
ATOM 691 C C . LEU A 1 85 ? 13.518 0.384 -1.104 1.00 83.69 85 LEU A C 1
ATOM 693 O O . LEU A 1 85 ? 12.941 -0.187 -0.188 1.00 83.69 85 LEU A O 1
ATOM 697 N N . LYS A 1 86 ? 13.764 -0.224 -2.270 1.00 82.06 86 LYS A N 1
ATOM 698 C CA . LYS A 1 86 ? 13.326 -1.603 -2.533 1.00 82.06 86 LYS A CA 1
ATOM 699 C C . LYS A 1 86 ? 13.982 -2.621 -1.616 1.00 82.06 86 LYS A C 1
ATOM 701 O O . LYS A 1 86 ? 13.286 -3.507 -1.147 1.00 82.06 86 LYS A O 1
ATOM 706 N N . LEU A 1 87 ? 15.288 -2.490 -1.394 1.00 80.75 87 LEU A N 1
ATOM 707 C CA . LEU A 1 87 ? 16.015 -3.413 -0.532 1.00 80.75 87 LEU A CA 1
ATOM 708 C C . LEU A 1 87 ? 15.451 -3.350 0.892 1.00 80.75 87 LEU A C 1
ATOM 710 O O . LEU A 1 87 ? 15.031 -4.372 1.413 1.00 80.75 87 LEU A O 1
ATOM 714 N N . ASP A 1 88 ? 15.308 -2.140 1.437 1.00 84.19 88 ASP A N 1
ATOM 715 C CA . ASP A 1 88 ? 14.727 -1.922 2.765 1.00 84.19 88 ASP A CA 1
ATOM 716 C C . ASP A 1 88 ? 13.285 -2.452 2.867 1.00 84.19 88 ASP A C 1
ATOM 718 O O . ASP A 1 88 ? 12.900 -3.019 3.886 1.00 84.19 88 ASP A O 1
ATOM 722 N N . PHE A 1 89 ? 12.481 -2.289 1.809 1.00 85.56 89 PHE A N 1
ATOM 723 C CA . PHE A 1 89 ? 11.116 -2.815 1.741 1.00 85.56 89 PHE A CA 1
ATOM 724 C C . PHE A 1 89 ? 11.095 -4.347 1.738 1.00 85.56 89 PHE A C 1
ATOM 726 O O . PHE A 1 89 ? 10.351 -4.954 2.505 1.00 85.56 89 PHE A O 1
ATOM 733 N N . GLU A 1 90 ? 11.925 -4.979 0.908 1.00 87.12 90 GLU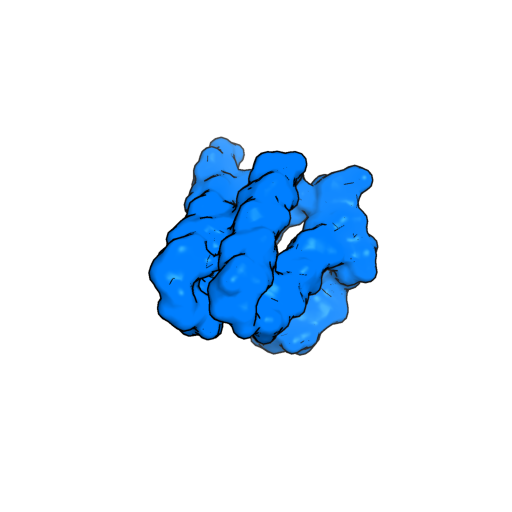 A N 1
ATOM 734 C CA . GLU A 1 90 ? 12.020 -6.438 0.834 1.00 87.12 90 GLU A CA 1
ATOM 735 C C . GLU A 1 90 ? 12.550 -7.042 2.140 1.00 87.12 90 GLU A C 1
ATOM 737 O O . GLU A 1 90 ? 11.989 -8.023 2.626 1.00 87.12 90 GLU A O 1
ATOM 742 N N . GLU A 1 91 ? 13.570 -6.434 2.749 1.00 85.44 91 GLU A N 1
ATOM 743 C CA . GLU A 1 91 ? 14.118 -6.864 4.039 1.00 85.44 91 GLU A CA 1
ATOM 744 C C . GLU A 1 91 ? 13.091 -6.737 5.165 1.00 85.44 91 GLU A C 1
ATOM 746 O O . GLU A 1 91 ? 12.883 -7.687 5.920 1.00 85.44 91 GLU A O 1
ATOM 751 N N . ARG A 1 92 ? 12.409 -5.587 5.261 1.00 85.81 92 ARG A N 1
ATOM 752 C CA . ARG A 1 92 ? 11.443 -5.311 6.333 1.00 85.81 92 ARG A CA 1
ATOM 753 C C . ARG A 1 92 ? 10.273 -6.287 6.350 1.00 85.81 92 ARG A C 1
ATOM 755 O O . ARG A 1 92 ? 9.757 -6.587 7.424 1.00 85.81 92 ARG A O 1
ATOM 762 N N . TYR A 1 93 ? 9.853 -6.752 5.181 1.00 84.75 93 TYR A N 1
ATOM 763 C CA . TYR A 1 93 ? 8.724 -7.669 5.041 1.00 84.75 93 TYR A CA 1
ATOM 764 C C . TYR A 1 93 ? 9.148 -9.109 4.780 1.00 84.75 93 TYR A C 1
ATOM 766 O O . TYR A 1 93 ? 8.306 -9.925 4.422 1.00 84.75 93 TYR A O 1
ATOM 774 N N . HIS A 1 94 ? 10.436 -9.431 4.951 1.00 82.06 94 HIS A N 1
ATOM 775 C CA . HIS A 1 94 ? 10.970 -10.764 4.670 1.00 82.06 94 HIS A CA 1
ATOM 776 C C . HIS A 1 94 ? 10.513 -11.296 3.301 1.00 82.06 94 HIS A C 1
ATOM 778 O O . HIS A 1 94 ? 10.247 -12.487 3.130 1.00 82.06 94 HIS A O 1
ATOM 784 N N . ILE A 1 95 ? 10.420 -10.398 2.312 1.00 80.00 95 ILE A N 1
ATOM 785 C CA . ILE A 1 95 ? 10.065 -10.729 0.935 1.00 80.00 95 ILE A CA 1
ATOM 786 C C . ILE A 1 95 ? 11.307 -11.365 0.327 1.00 80.00 95 ILE A C 1
ATOM 788 O O . ILE A 1 95 ? 12.121 -10.735 -0.352 1.00 80.00 95 ILE A O 1
ATOM 792 N N . HIS A 1 96 ? 11.494 -12.640 0.637 1.00 67.12 96 HIS A N 1
ATOM 793 C CA . HIS A 1 96 ? 12.556 -13.432 0.066 1.00 67.12 96 HIS A CA 1
ATOM 794 C C . HIS A 1 96 ? 12.206 -13.690 -1.392 1.00 67.12 96 HIS A C 1
ATOM 796 O O . HIS A 1 96 ? 11.179 -14.282 -1.722 1.00 67.12 96 HIS A O 1
ATOM 802 N N . GLN A 1 97 ? 13.076 -13.233 -2.288 1.00 53.97 97 GLN A N 1
ATOM 803 C CA . GLN A 1 97 ? 13.037 -13.710 -3.654 1.00 53.97 97 GLN A CA 1
ATOM 804 C C . GLN A 1 97 ? 13.302 -15.219 -3.628 1.00 53.97 97 GLN A C 1
ATOM 806 O O . GLN A 1 97 ? 14.457 -15.640 -3.610 1.00 53.97 97 GLN A O 1
ATOM 811 N N . GLU A 1 98 ? 12.266 -16.043 -3.763 1.00 48.81 98 GLU A N 1
ATOM 812 C CA . GLU A 1 98 ? 12.412 -17.287 -4.520 1.00 48.81 98 GLU A CA 1
ATOM 813 C C . GLU A 1 98 ? 12.665 -16.916 -5.993 1.00 48.81 98 GLU A C 1
ATOM 815 O O . GLU A 1 98 ? 11.862 -17.131 -6.894 1.00 48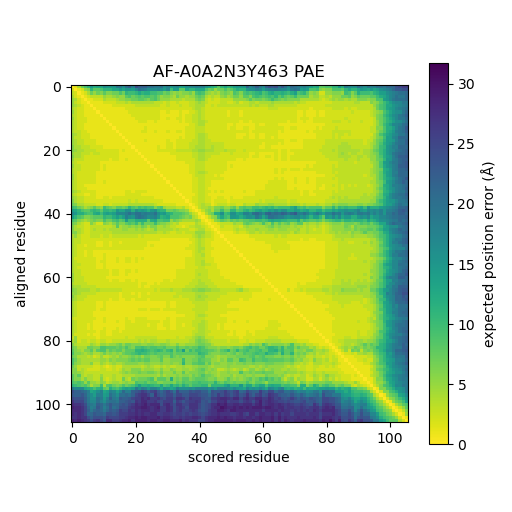.81 98 GLU A O 1
ATOM 820 N N . ARG A 1 99 ? 13.826 -16.306 -6.256 1.00 45.69 99 ARG A N 1
ATOM 821 C CA . ARG A 1 99 ? 14.404 -16.125 -7.591 1.00 45.69 99 ARG A CA 1
ATOM 822 C C . ARG A 1 99 ? 15.143 -17.389 -8.022 1.00 45.69 99 ARG A C 1
ATOM 824 O O . ARG A 1 99 ? 16.204 -17.308 -8.612 1.00 45.69 99 ARG A O 1
ATOM 831 N N . TYR A 1 100 ? 14.610 -18.566 -7.731 1.00 45.19 100 TYR A N 1
ATOM 832 C CA . TYR A 1 100 ? 15.166 -19.817 -8.235 1.00 45.19 100 TYR A CA 1
ATOM 833 C C . TYR A 1 100 ? 14.054 -20.850 -8.339 1.00 45.19 100 TYR A C 1
ATOM 835 O O . TYR A 1 100 ? 13.895 -21.641 -7.422 1.00 45.19 100 TYR A O 1
ATOM 843 N N . SER A 1 101 ? 13.281 -20.822 -9.432 1.00 46.22 101 SER A N 1
ATOM 844 C CA . SER A 1 101 ? 12.575 -21.991 -10.001 1.00 46.22 101 SER A CA 1
ATOM 845 C C . SER A 1 101 ? 11.856 -21.633 -11.312 1.00 46.22 101 SER A C 1
ATOM 847 O O . SER A 1 101 ? 10.642 -21.747 -11.424 1.00 46.22 101 SER A 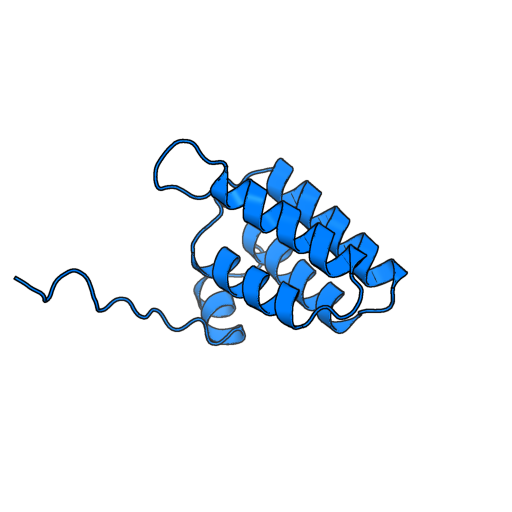O 1
ATOM 849 N N . SER A 1 102 ? 12.596 -21.178 -12.328 1.00 43.59 102 SER A N 1
ATOM 850 C CA . SER A 1 102 ? 12.133 -21.317 -13.724 1.00 43.59 102 SER A CA 1
ATOM 851 C C . SER A 1 102 ? 13.258 -21.486 -14.756 1.00 43.59 102 SER A C 1
ATOM 853 O O . SER A 1 102 ? 12.945 -21.639 -15.929 1.00 43.59 102 SER A O 1
ATOM 855 N N . ASP A 1 103 ? 14.532 -21.537 -14.345 1.00 48.34 103 ASP A N 1
ATOM 856 C CA . ASP A 1 103 ? 15.667 -21.787 -15.258 1.00 48.34 103 ASP A CA 1
ATOM 857 C C . ASP A 1 103 ? 16.422 -23.096 -14.944 1.00 48.34 103 ASP A C 1
ATOM 859 O O . ASP A 1 103 ? 17.535 -23.309 -15.414 1.00 48.34 103 ASP A O 1
ATOM 863 N N . LEU A 1 104 ? 15.831 -24.004 -14.157 1.00 46.97 104 LEU A N 1
ATOM 864 C CA . LEU A 1 104 ? 16.407 -25.329 -13.886 1.00 46.97 104 LEU A CA 1
ATOM 865 C C . LEU A 1 104 ? 15.360 -26.449 -13.911 1.00 46.97 104 LEU A C 1
ATOM 867 O O . LEU A 1 104 ? 15.394 -27.324 -13.058 1.00 46.97 104 LEU A O 1
ATOM 871 N N . ILE A 1 105 ? 14.445 -26.459 -14.885 1.00 46.62 105 ILE A N 1
ATOM 872 C CA . ILE A 1 105 ? 13.805 -27.709 -15.325 1.00 46.62 105 ILE A CA 1
ATOM 873 C C . ILE A 1 105 ? 13.655 -27.681 -16.855 1.00 46.62 105 ILE A C 1
ATOM 875 O O . ILE A 1 105 ? 12.707 -27.104 -17.371 1.00 46.62 105 ILE A O 1
ATOM 879 N N . THR A 1 106 ? 14.590 -28.398 -17.494 1.00 45.34 106 THR A N 1
ATOM 880 C CA . THR A 1 106 ? 14.603 -28.999 -18.851 1.00 45.34 106 THR A CA 1
ATOM 881 C C . THR A 1 106 ? 14.641 -28.084 -20.072 1.00 45.34 106 THR A C 1
ATOM 883 O O . THR A 1 106 ? 13.597 -27.519 -20.453 1.00 45.34 106 THR A O 1
#

Solvent-accessible surface area (backbone atoms only — not comparable to full-atom values): 5998 Å² total; per-residue (Å²): 119,66,44,72,43,50,70,70,60,48,56,51,50,54,52,47,35,69,70,40,82,54,70,68,32,27,51,34,40,49,52,34,54,52,49,23,68,67,29,88,65,104,48,49,32,42,42,71,66,41,53,52,33,45,52,50,22,30,50,45,17,55,77,72,65,36,60,70,49,26,51,54,45,45,53,53,52,33,38,35,55,64,79,36,54,68,66,61,52,30,61,75,67,68,58,70,77,81,82,74,86,83,90,82,78,134

pLDDT: mean 87.41, std 15.46, range [43.59, 98.56]

Foldseek 3Di:
DFDFDDPLLLVLLVVLLVLDDDPVLNVLSVVLNVQLVPDDDPGGGDPDVSLVSLVVSLVVCVVVVVVVSNVSSVQSNCVRVVVADPVNSCVVVVVDPPPDDDPPDD

Mean predicted aligned error: 6.34 Å

Nearest PDB structures (foldseek):
  5ckw-assembly1_B  TM=6.088E-01  e=6.901E+00  Legionella pneumophila str. Lens
  5j0n-assembly1_E  TM=3.364E-01  e=9.781E+00  Lambdavirus lambda